Protein AF-A0A0K6FYC7-F1 (afdb_monomer_lite)

Organism: NCBI:txid456999

pLDDT: mean 80.01, std 14.64, range [44.16, 96.0]

Foldseek 3Di:
DPDDDPQKAADPCFVPPDDDDDDQKGWIKGFFDPDDVAQGAIWIKMKGFFDDDPNDRDFPEEAEAADDPVFDPVVCVVVVVVVSVVCVVVVGRYIYMYTGFGLSDPSDDDPPPSPPCDPVNRVRVVVPD

InterPro domains:
  IPR019363 Lipid droplet-associated hydrolase [PF10230] (61-127)
  IPR019363 Lipid droplet-associated hydrolase [PTHR13390] (52-127)

Radius of gyration: 15.23 Å; chains: 1; bounding box: 40×36×41 Å

Secondary structure (DSSP, 8-state):
-PPPPTT-EE-TTTTSS--SS----EEEEEEE-SSTTS--EEEEEEEEPPPPBTTB---SEEEEE---TT--STTTHHHHHHHHHHHHHTT--EEEEEE--TTT-TTS--SS-TT---HHHHHHHHH--

Sequence (129 aa):
MLSLPPFLQPHPYGDTRQTQDVKTHCPVTFSHNSEPGSVAGITDAEWWPPLPQNGSATPDALLLFIPGNPGLVEFYTEFLEHLHHTFNKAGTRLAILVRGHIGHAPSLSTGNSSWTVGLDSQVTSVIEL

Structure (mmCIF, N/CA/C/O backbone):
data_AF-A0A0K6FYC7-F1
#
_entry.id   AF-A0A0K6FYC7-F1
#
loop_
_atom_site.group_PDB
_atom_site.id
_atom_site.type_symbol
_atom_site.label_atom_id
_atom_site.label_alt_id
_atom_site.label_comp_id
_atom_site.label_asym_id
_atom_site.label_entity_id
_atom_site.label_seq_id
_atom_site.pdbx_PDB_ins_code
_atom_site.Cartn_x
_atom_site.Cartn_y
_atom_site.Cartn_z
_atom_site.occupancy
_atom_site.B_iso_or_equiv
_atom_site.auth_seq_id
_atom_site.auth_comp_id
_atom_site.auth_asym_id
_atom_site.auth_atom_id
_atom_site.pdbx_PDB_model_num
ATOM 1 N N . MET A 1 1 ? 5.043 6.769 18.934 1.00 45.41 1 MET A N 1
ATOM 2 C CA . MET A 1 1 ? 5.626 6.529 17.596 1.00 45.41 1 MET A CA 1
ATOM 3 C C . MET A 1 1 ? 4.825 5.420 16.944 1.00 45.41 1 MET A C 1
ATOM 5 O O . MET A 1 1 ? 4.563 4.432 17.617 1.00 45.41 1 MET A O 1
ATOM 9 N N . LEU A 1 2 ? 4.384 5.603 15.700 1.00 62.78 2 LEU A N 1
ATOM 10 C CA . LEU A 1 2 ? 3.713 4.551 14.934 1.00 62.78 2 LEU A CA 1
ATOM 11 C C . LEU A 1 2 ? 4.752 3.456 14.647 1.00 62.78 2 LEU A C 1
ATOM 13 O O . LEU A 1 2 ? 5.811 3.760 14.102 1.00 62.78 2 LEU A O 1
ATOM 17 N N . SER A 1 3 ? 4.511 2.218 15.084 1.00 74.31 3 SER A N 1
ATOM 18 C CA . SER A 1 3 ? 5.430 1.107 14.817 1.00 74.31 3 SER A CA 1
ATOM 19 C C . SER A 1 3 ? 5.364 0.752 13.335 1.00 74.31 3 SER A C 1
ATOM 21 O O . SER A 1 3 ? 4.308 0.347 12.845 1.00 74.31 3 SER A O 1
ATOM 23 N N . LEU A 1 4 ? 6.477 0.921 12.629 1.00 86.44 4 LEU A N 1
ATOM 24 C CA . LEU A 1 4 ? 6.579 0.567 11.222 1.00 86.44 4 LEU A CA 1
ATOM 25 C C . LEU A 1 4 ? 6.736 -0.961 11.075 1.00 86.44 4 LEU A C 1
ATOM 27 O O . LEU A 1 4 ? 7.501 -1.554 11.842 1.00 86.44 4 LEU A O 1
ATOM 31 N N . PRO A 1 5 ? 6.044 -1.609 10.120 1.00 87.94 5 PRO A N 1
ATOM 32 C CA . PRO A 1 5 ? 6.328 -2.992 9.753 1.00 87.94 5 PRO A CA 1
ATOM 33 C C . PRO A 1 5 ? 7.824 -3.213 9.447 1.00 87.94 5 PRO A C 1
ATOM 35 O O . PRO A 1 5 ? 8.439 -2.366 8.804 1.00 87.94 5 PRO A O 1
ATOM 38 N N . PRO A 1 6 ? 8.426 -4.343 9.866 1.00 89.56 6 PRO A N 1
ATOM 39 C CA . PRO A 1 6 ? 9.882 -4.538 9.827 1.00 89.56 6 PRO A CA 1
ATOM 40 C C . PRO A 1 6 ? 10.475 -4.629 8.414 1.00 89.56 6 PRO A C 1
ATOM 42 O 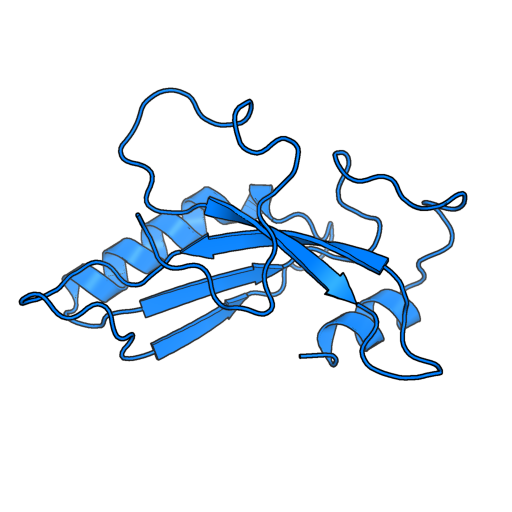O . PRO A 1 6 ? 11.680 -4.466 8.249 1.00 89.56 6 PRO A O 1
ATOM 45 N N . PHE A 1 7 ? 9.645 -4.901 7.406 1.00 88.00 7 PHE A N 1
ATOM 46 C CA . PHE A 1 7 ? 10.043 -4.960 5.998 1.00 88.00 7 PHE A CA 1
ATOM 47 C C . PHE A 1 7 ? 10.012 -3.587 5.302 1.00 88.00 7 PHE A C 1
ATOM 49 O O . PHE A 1 7 ? 10.437 -3.473 4.156 1.00 88.00 7 PHE A O 1
ATOM 56 N N . LEU A 1 8 ? 9.513 -2.546 5.976 1.00 90.25 8 LEU A N 1
ATOM 57 C CA . LEU A 1 8 ? 9.482 -1.181 5.458 1.00 90.25 8 LEU A CA 1
ATOM 58 C C . LEU A 1 8 ? 10.628 -0.362 6.043 1.00 90.25 8 LEU A C 1
ATOM 60 O O . LEU A 1 8 ? 11.027 -0.537 7.196 1.00 90.25 8 LEU A O 1
ATOM 64 N N . GLN A 1 9 ? 11.123 0.580 5.249 1.00 90.44 9 GLN A N 1
ATOM 65 C CA . GLN A 1 9 ? 12.144 1.532 5.668 1.00 90.44 9 GLN A CA 1
ATOM 66 C C . GLN A 1 9 ? 11.572 2.955 5.640 1.00 90.44 9 GLN A C 1
ATOM 68 O O . GLN A 1 9 ? 10.747 3.261 4.782 1.00 90.44 9 GLN A O 1
ATOM 73 N N . PRO A 1 10 ? 11.957 3.849 6.565 1.00 89.25 10 PRO A N 1
ATOM 74 C CA . PRO A 1 10 ? 11.564 5.253 6.484 1.00 89.25 10 PRO A CA 1
ATOM 75 C C . PRO A 1 10 ? 12.073 5.899 5.191 1.00 89.25 10 PRO A C 1
ATOM 77 O O . PRO A 1 10 ? 13.205 5.647 4.777 1.00 89.25 10 PRO A O 1
ATOM 80 N N . HIS A 1 11 ? 11.264 6.763 4.576 1.00 85.69 11 HIS A N 1
ATOM 81 C CA . HIS A 1 11 ? 11.683 7.465 3.362 1.00 85.69 11 HIS A CA 1
ATOM 82 C C . HIS A 1 11 ? 12.796 8.483 3.668 1.00 85.69 11 HIS A C 1
ATOM 84 O O . HIS A 1 11 ? 12.588 9.335 4.538 1.00 85.69 11 HIS A O 1
ATOM 90 N N . PRO A 1 12 ? 13.950 8.460 2.966 1.00 77.94 12 PRO A N 1
ATOM 91 C CA . PRO A 1 12 ? 15.065 9.386 3.203 1.00 77.94 12 PRO A CA 1
ATOM 92 C C . PRO A 1 12 ? 14.711 10.879 3.102 1.00 77.94 12 PRO A C 1
ATOM 94 O O . PRO A 1 12 ? 15.396 11.698 3.709 1.00 77.94 12 PRO A O 1
ATOM 97 N N . TYR A 1 13 ? 13.649 11.243 2.372 1.00 71.19 13 TYR A N 1
ATOM 98 C CA . TYR A 1 13 ? 13.195 12.634 2.203 1.00 71.19 13 TYR A CA 1
ATOM 99 C C . TYR A 1 13 ? 11.822 12.909 2.842 1.00 71.19 13 TYR A C 1
ATOM 101 O O . TYR A 1 13 ? 11.145 13.880 2.501 1.00 71.19 13 TYR A O 1
ATOM 109 N N . GLY A 1 14 ? 11.386 12.054 3.773 1.00 61.72 14 GLY A N 1
ATOM 110 C CA . GLY A 1 14 ? 10.030 12.076 4.333 1.00 61.72 14 GLY A CA 1
ATOM 111 C C . GLY A 1 14 ? 9.625 13.357 5.077 1.00 61.72 14 GLY A C 1
ATOM 112 O O . GLY A 1 14 ? 8.428 13.593 5.249 1.00 61.72 14 GLY A O 1
ATOM 113 N N . ASP A 1 15 ? 10.587 14.193 5.478 1.00 56.66 15 ASP A N 1
ATOM 114 C CA . ASP A 1 15 ? 10.344 15.415 6.260 1.00 56.66 15 ASP A CA 1
ATOM 115 C C . ASP A 1 15 ? 9.975 16.639 5.404 1.00 56.66 15 ASP A C 1
ATOM 117 O O . ASP A 1 15 ? 9.430 17.609 5.923 1.00 56.66 15 ASP A O 1
ATOM 121 N N . THR A 1 16 ? 10.230 16.618 4.089 1.00 53.59 16 THR A N 1
ATOM 122 C CA . THR A 1 16 ? 10.009 17.785 3.206 1.00 53.59 16 THR A CA 1
ATOM 123 C C . THR A 1 16 ? 8.650 17.788 2.499 1.00 53.59 16 THR A C 1
ATOM 125 O O . THR A 1 16 ? 8.291 18.787 1.881 1.00 53.59 16 THR A O 1
ATOM 128 N N . ARG A 1 17 ? 7.884 16.690 2.571 1.00 53.81 17 ARG A N 1
ATOM 129 C CA . ARG A 1 17 ? 6.648 16.493 1.789 1.00 53.81 17 ARG A CA 1
ATOM 130 C C . ARG A 1 17 ? 5.348 16.929 2.480 1.00 53.81 17 ARG A C 1
ATOM 132 O O . ARG A 1 17 ? 4.297 16.784 1.869 1.00 53.81 17 ARG A O 1
ATOM 139 N N . GLN A 1 18 ? 5.361 17.423 3.723 1.00 52.06 18 GLN A N 1
ATOM 140 C CA . GLN A 1 18 ? 4.105 17.610 4.470 1.00 52.06 18 GLN A CA 1
ATOM 141 C C . GLN A 1 18 ? 4.042 18.920 5.269 1.00 52.06 18 GLN A C 1
ATOM 143 O O . GLN A 1 18 ? 4.756 19.119 6.250 1.00 52.06 18 GLN A O 1
ATOM 148 N N . THR A 1 19 ? 3.128 19.803 4.863 1.00 44.16 19 THR A N 1
ATOM 149 C CA . THR A 1 19 ? 2.701 21.001 5.597 1.00 44.16 19 THR A CA 1
ATOM 150 C C . THR A 1 19 ? 1.477 20.687 6.463 1.00 44.16 19 THR A C 1
ATOM 152 O O . THR A 1 19 ? 0.419 20.389 5.927 1.00 44.16 19 THR A O 1
ATOM 155 N N . GLN A 1 20 ? 1.640 20.778 7.789 1.00 44.66 20 GLN A N 1
ATOM 156 C CA . GLN A 1 20 ? 0.603 21.037 8.807 1.00 44.66 20 GLN A CA 1
ATOM 157 C C . GLN A 1 20 ? -0.769 20.344 8.639 1.00 44.66 20 GLN A C 1
ATOM 159 O O . GLN A 1 20 ? -1.762 21.011 8.386 1.00 44.66 20 GLN A O 1
ATOM 164 N N . ASP A 1 21 ? -0.850 19.039 8.910 1.00 49.16 21 ASP A N 1
ATOM 165 C CA . ASP A 1 21 ? -2.052 18.440 9.512 1.00 49.16 21 ASP A CA 1
ATOM 166 C C . ASP A 1 21 ? -1.699 17.112 10.209 1.00 49.16 21 ASP A C 1
ATOM 168 O O . ASP A 1 21 ? -0.577 16.614 10.069 1.00 49.16 21 ASP A O 1
ATOM 172 N N . VAL A 1 22 ? -2.605 16.562 11.024 1.00 57.94 22 VAL A N 1
ATOM 173 C CA . VAL A 1 22 ? -2.384 15.305 11.769 1.00 57.94 22 VAL A CA 1
ATOM 174 C C . VAL A 1 22 ? -1.957 14.187 10.808 1.00 57.94 22 VAL A C 1
ATOM 176 O O . VAL A 1 22 ? -2.751 13.701 10.012 1.00 57.94 22 VAL A O 1
ATOM 179 N N . LYS A 1 23 ? -0.688 13.768 10.890 1.00 67.31 23 LYS A N 1
ATOM 180 C CA . LYS A 1 23 ? -0.080 12.773 9.997 1.00 67.31 23 LYS A CA 1
ATOM 181 C C . LYS A 1 23 ? -0.685 11.384 10.228 1.00 67.31 23 LYS A C 1
ATOM 183 O O . LYS A 1 23 ? -0.318 10.688 11.174 1.00 67.31 23 LYS A O 1
ATOM 188 N N . THR A 1 24 ? -1.612 10.990 9.365 1.00 81.19 24 THR A N 1
ATOM 189 C CA . THR A 1 24 ? -2.288 9.680 9.363 1.00 81.19 24 THR A CA 1
ATOM 190 C C . THR A 1 24 ? -1.519 8.606 8.597 1.00 81.19 24 THR A C 1
ATOM 192 O O . THR A 1 24 ? -1.810 7.425 8.766 1.00 81.19 24 THR A O 1
ATOM 195 N N . HIS A 1 25 ? -0.511 8.996 7.812 1.00 89.69 25 HIS A N 1
ATOM 196 C CA . HIS A 1 25 ? 0.346 8.100 7.038 1.00 89.69 25 HIS A CA 1
ATOM 197 C C . HIS A 1 25 ? 1.802 8.541 7.033 1.00 89.69 25 HIS A C 1
ATOM 199 O O . HIS A 1 25 ? 2.117 9.724 7.182 1.00 89.69 25 HIS A O 1
ATOM 205 N N . CYS A 1 26 ? 2.714 7.590 6.849 1.00 90.00 26 CYS A N 1
ATOM 206 C CA . CYS A 1 26 ? 4.133 7.873 6.713 1.00 90.00 26 CYS A CA 1
ATOM 207 C C . CYS A 1 26 ? 4.677 7.462 5.339 1.00 90.00 26 CYS A C 1
ATOM 209 O O . CYS A 1 26 ? 4.396 6.356 4.875 1.00 90.00 26 CYS A O 1
ATOM 211 N N . PRO A 1 27 ? 5.496 8.329 4.712 1.00 90.94 27 PRO A N 1
ATOM 212 C CA . PRO A 1 27 ? 6.258 7.951 3.537 1.00 90.94 27 PRO A CA 1
ATOM 213 C C . PRO A 1 27 ? 7.336 6.948 3.943 1.00 90.94 27 PRO A C 1
ATOM 215 O O . PRO A 1 27 ? 8.056 7.134 4.932 1.00 90.94 27 PRO A O 1
ATOM 218 N N . VAL A 1 28 ? 7.437 5.881 3.168 1.00 91.88 28 VAL A N 1
ATOM 219 C CA . VAL A 1 28 ? 8.328 4.748 3.391 1.00 91.88 28 VAL A CA 1
ATOM 220 C C . VAL A 1 28 ? 8.923 4.298 2.063 1.00 91.88 28 VAL A C 1
ATOM 222 O O . VAL A 1 28 ? 8.485 4.700 0.991 1.00 91.88 28 VAL A O 1
ATOM 225 N N . THR A 1 29 ? 9.937 3.454 2.123 1.00 91.12 29 THR A N 1
ATOM 226 C CA . THR A 1 29 ? 10.474 2.762 0.959 1.00 91.12 29 THR A CA 1
ATOM 227 C C . THR A 1 29 ? 10.323 1.262 1.135 1.00 91.12 29 THR A C 1
ATOM 229 O O . THR A 1 29 ? 10.335 0.732 2.253 1.00 91.12 29 THR A O 1
ATOM 232 N N . PHE A 1 30 ? 10.180 0.574 0.006 1.00 88.94 30 PHE A N 1
ATOM 233 C CA . PHE A 1 30 ? 10.156 -0.880 -0.061 1.00 88.94 30 PHE A CA 1
ATOM 234 C C . PHE A 1 30 ? 11.300 -1.356 -0.959 1.00 88.94 30 PHE A C 1
ATOM 236 O O . PHE A 1 30 ? 11.472 -0.868 -2.078 1.00 88.94 30 PHE A O 1
ATOM 243 N N . SER A 1 31 ? 12.113 -2.278 -0.443 1.00 86.75 31 SER A N 1
ATOM 244 C CA . SER A 1 31 ? 13.247 -2.849 -1.173 1.00 86.75 31 SER A CA 1
ATOM 245 C C . SER A 1 31 ? 12.840 -4.169 -1.816 1.00 86.75 31 SER A C 1
ATOM 247 O O . SER A 1 31 ? 12.379 -5.073 -1.129 1.00 86.75 31 SER A O 1
ATOM 249 N N . HIS A 1 32 ? 13.046 -4.279 -3.124 1.00 80.69 32 HIS A N 1
ATOM 250 C CA . HIS A 1 32 ? 12.944 -5.522 -3.874 1.00 80.69 32 HIS A CA 1
ATOM 251 C C . HIS A 1 32 ? 14.331 -6.158 -3.957 1.00 80.69 32 HIS A C 1
ATOM 253 O O . HIS A 1 32 ? 15.241 -5.613 -4.589 1.00 80.69 32 HIS A O 1
ATOM 259 N N . ASN A 1 33 ? 14.516 -7.271 -3.253 1.00 73.81 33 ASN A N 1
ATOM 260 C CA . ASN A 1 33 ? 15.763 -8.041 -3.218 1.00 73.81 33 ASN A CA 1
ATOM 261 C C . ASN A 1 33 ? 15.544 -9.479 -2.712 1.00 73.81 33 ASN A C 1
ATOM 263 O O . ASN A 1 33 ? 16.464 -10.082 -2.159 1.00 73.81 33 ASN A O 1
ATOM 267 N N . SER A 1 34 ? 14.325 -10.001 -2.862 1.00 64.38 34 SER A N 1
ATOM 268 C CA . SER A 1 34 ? 13.861 -11.186 -2.138 1.00 64.38 34 SER A CA 1
ATOM 269 C C . SER A 1 34 ? 14.579 -12.469 -2.561 1.00 64.38 34 SER A C 1
ATOM 271 O O . SER A 1 34 ? 14.903 -13.279 -1.695 1.00 64.38 34 SER A O 1
ATOM 273 N N . GLU A 1 35 ? 14.894 -12.644 -3.852 1.00 66.00 35 GLU A N 1
ATOM 274 C CA . GLU A 1 35 ? 15.569 -13.849 -4.351 1.00 66.00 35 GLU A CA 1
ATOM 275 C C . GLU A 1 35 ? 16.602 -13.582 -5.470 1.00 66.00 35 GLU A C 1
ATOM 277 O O . GLU A 1 35 ? 16.516 -12.593 -6.205 1.00 66.00 35 GLU A O 1
ATOM 282 N N . PRO A 1 36 ? 17.605 -14.463 -5.652 1.00 58.19 36 PRO A N 1
ATOM 283 C CA . PRO A 1 36 ? 18.494 -14.419 -6.811 1.00 58.19 36 PRO A CA 1
ATOM 284 C C . PRO A 1 36 ? 17.702 -14.597 -8.119 1.00 58.19 36 PRO A C 1
ATOM 286 O O . PRO A 1 36 ? 17.195 -15.679 -8.398 1.00 58.19 36 PRO A O 1
ATOM 289 N N . GLY A 1 37 ? 17.616 -13.540 -8.932 1.00 59.66 37 GLY A N 1
ATOM 290 C CA . GLY A 1 37 ? 16.818 -13.509 -10.170 1.00 59.66 37 GLY A CA 1
ATOM 291 C C . GLY A 1 37 ? 15.566 -12.627 -10.091 1.00 59.66 37 GLY A C 1
ATOM 292 O O . GLY A 1 37 ? 14.977 -12.338 -11.131 1.00 59.66 37 GLY A O 1
ATOM 293 N N . SER A 1 38 ? 15.212 -12.153 -8.893 1.00 64.06 38 SER A 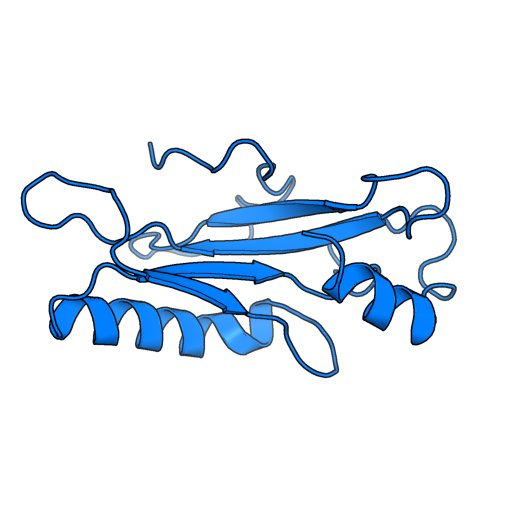N 1
ATOM 294 C CA . SER A 1 38 ? 14.197 -11.120 -8.672 1.00 64.06 38 SER A CA 1
ATOM 295 C C . SER A 1 38 ? 14.618 -9.758 -9.210 1.00 64.06 38 SER A C 1
ATOM 297 O O . SER A 1 38 ? 15.805 -9.460 -9.391 1.00 64.06 38 SER A O 1
ATOM 299 N N . VAL A 1 39 ? 13.628 -8.895 -9.432 1.00 71.19 39 VAL A N 1
ATOM 300 C CA . VAL A 1 39 ? 13.876 -7.515 -9.850 1.00 71.19 39 VAL A CA 1
ATOM 301 C C . VAL A 1 39 ? 14.477 -6.755 -8.673 1.00 71.19 39 VAL A C 1
ATOM 303 O O . VAL A 1 39 ? 13.802 -6.505 -7.685 1.00 71.19 39 VAL A O 1
ATOM 306 N N . ALA A 1 40 ? 15.744 -6.360 -8.769 1.00 76.44 40 ALA A N 1
ATOM 307 C CA . ALA A 1 40 ? 16.369 -5.544 -7.736 1.00 76.44 40 ALA A CA 1
ATOM 308 C C . ALA A 1 40 ? 15.958 -4.072 -7.886 1.00 76.44 40 ALA A C 1
ATOM 310 O O . ALA A 1 40 ? 16.098 -3.487 -8.963 1.00 76.44 40 ALA A O 1
ATOM 311 N N . GLY A 1 41 ? 15.488 -3.445 -6.809 1.00 79.50 41 GLY A N 1
ATOM 312 C CA . GLY A 1 41 ? 15.113 -2.033 -6.848 1.00 79.50 41 GLY A CA 1
ATOM 313 C C . GLY A 1 41 ? 14.523 -1.514 -5.547 1.00 79.50 41 GLY A C 1
ATOM 314 O O . GLY A 1 41 ? 14.236 -2.274 -4.630 1.00 79.50 41 GLY A O 1
ATOM 315 N N . ILE A 1 42 ? 14.331 -0.200 -5.470 1.00 84.25 42 ILE A N 1
ATOM 316 C CA . ILE A 1 42 ? 13.644 0.454 -4.353 1.00 84.25 42 ILE A CA 1
ATOM 317 C C . ILE A 1 42 ? 12.432 1.186 -4.925 1.00 84.25 42 ILE A C 1
ATOM 319 O O . ILE A 1 42 ? 12.534 1.849 -5.961 1.00 84.25 42 ILE A O 1
ATOM 323 N N . THR A 1 43 ? 11.290 1.051 -4.263 1.00 87.94 43 THR A N 1
ATOM 324 C CA . THR A 1 43 ? 10.049 1.753 -4.600 1.00 87.94 43 THR A CA 1
ATOM 325 C C . THR A 1 43 ? 9.681 2.763 -3.528 1.00 87.94 43 THR A C 1
ATOM 327 O O . THR A 1 43 ? 9.972 2.573 -2.345 1.00 87.94 43 THR A O 1
ATOM 330 N N . ASP A 1 44 ? 9.039 3.846 -3.966 1.00 90.62 44 ASP A N 1
ATOM 331 C CA . ASP A 1 44 ? 8.350 4.769 -3.066 1.00 90.62 44 ASP A CA 1
ATOM 332 C C . ASP A 1 44 ? 7.056 4.109 -2.596 1.00 90.62 44 ASP A C 1
ATOM 334 O O . ASP A 1 44 ? 6.393 3.396 -3.358 1.00 90.62 44 ASP A O 1
ATOM 338 N N . ALA A 1 45 ? 6.719 4.313 -1.335 1.00 92.38 45 ALA A N 1
ATOM 339 C CA . ALA A 1 45 ? 5.585 3.684 -0.693 1.00 92.38 45 ALA A CA 1
ATOM 340 C C . ALA A 1 45 ? 5.041 4.589 0.415 1.00 92.38 45 ALA A C 1
ATOM 342 O O . ALA A 1 45 ? 5.728 5.460 0.948 1.00 92.38 45 ALA A O 1
ATOM 343 N N . GLU A 1 46 ? 3.788 4.372 0.789 1.00 93.69 46 GLU A N 1
ATOM 344 C CA . GLU A 1 46 ? 3.180 5.041 1.935 1.00 93.69 46 GLU A CA 1
ATOM 345 C C . GLU A 1 46 ? 2.461 4.018 2.812 1.00 93.69 46 GLU A C 1
ATOM 347 O O . GLU A 1 46 ? 1.878 3.037 2.337 1.00 93.69 46 GLU A O 1
ATOM 352 N N . TRP A 1 47 ? 2.545 4.240 4.120 1.00 94.06 47 TRP A N 1
ATOM 353 C CA . TRP A 1 47 ? 1.969 3.374 5.135 1.00 94.06 47 TRP A CA 1
ATOM 354 C C . TRP A 1 47 ? 0.961 4.145 5.985 1.00 94.06 47 TRP A C 1
ATOM 356 O O . TRP A 1 47 ? 1.337 5.067 6.712 1.00 94.06 47 TRP A O 1
ATOM 366 N N . TRP 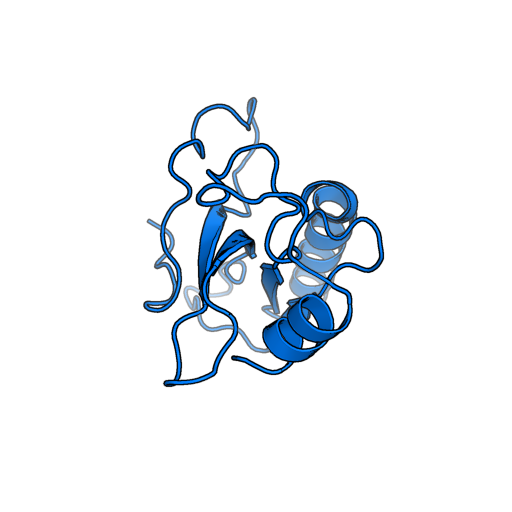A 1 48 ? -0.303 3.725 5.935 1.00 94.25 48 TRP A N 1
ATOM 367 C CA . TRP A 1 48 ? -1.348 4.112 6.880 1.00 94.25 48 TRP A CA 1
ATOM 368 C C . TRP A 1 48 ? -1.480 3.010 7.933 1.00 94.25 48 TRP A C 1
ATOM 370 O O . TRP A 1 48 ? -2.028 1.939 7.641 1.00 94.25 48 TRP A O 1
ATOM 380 N N . PRO A 1 49 ? -0.993 3.229 9.162 1.00 93.19 49 PRO A N 1
ATOM 381 C CA . PRO A 1 49 ? -1.306 2.339 10.266 1.00 93.19 49 PRO A CA 1
ATOM 382 C C . PRO A 1 49 ? -2.791 2.450 10.627 1.00 93.19 49 PRO A C 1
ATOM 384 O O . PRO A 1 49 ? -3.375 3.523 10.474 1.00 93.19 49 PRO A O 1
ATOM 387 N N . PRO A 1 50 ? -3.389 1.385 11.186 1.00 92.31 50 PRO A N 1
ATOM 388 C CA . PRO A 1 50 ? -4.784 1.429 11.592 1.00 92.31 50 PRO A CA 1
ATOM 389 C C . PRO A 1 50 ? -4.992 2.508 12.656 1.00 92.31 50 PRO A C 1
ATOM 391 O O . PRO A 1 50 ? -4.209 2.626 13.607 1.00 92.31 50 PRO A O 1
ATOM 394 N N . LEU A 1 51 ? -6.070 3.281 12.521 1.00 89.75 51 LEU A N 1
ATOM 395 C CA . LEU A 1 51 ? -6.427 4.273 13.531 1.00 89.75 51 LEU A CA 1
ATOM 396 C C . LEU A 1 51 ? -6.741 3.579 14.871 1.00 89.75 51 LEU A C 1
ATOM 398 O O . LEU A 1 51 ? -7.442 2.562 14.890 1.00 89.75 51 LEU A O 1
ATOM 402 N N . PRO A 1 52 ? -6.235 4.097 16.008 1.00 82.81 52 PRO A N 1
ATOM 403 C CA . PRO A 1 52 ? -6.451 3.464 17.301 1.00 82.81 52 PRO A CA 1
ATOM 404 C C . PRO A 1 52 ? -7.935 3.449 17.670 1.00 82.81 52 PRO A C 1
ATOM 406 O O . PRO A 1 52 ? -8.573 4.497 17.767 1.00 82.81 52 PRO A O 1
ATOM 409 N N . GLN A 1 53 ? -8.455 2.264 17.981 1.00 78.19 53 GLN A N 1
ATOM 410 C CA . GLN A 1 53 ? -9.781 2.093 18.564 1.00 78.19 53 GLN A CA 1
ATOM 411 C C . GLN A 1 53 ? -9.634 1.272 19.846 1.00 78.19 53 GLN A C 1
ATOM 413 O O . GLN A 1 53 ? -9.013 0.208 19.848 1.00 78.19 53 GLN A O 1
ATOM 418 N N . ASN A 1 54 ? -10.160 1.787 20.960 1.00 78.56 54 ASN A N 1
ATOM 419 C CA . ASN A 1 54 ? -10.113 1.132 22.276 1.00 78.56 54 ASN A CA 1
ATOM 420 C C . ASN A 1 54 ? -8.695 0.720 22.739 1.00 78.56 54 ASN A C 1
ATOM 422 O O . ASN A 1 54 ? -8.527 -0.288 23.419 1.00 78.56 54 ASN A O 1
ATOM 426 N N . GLY A 1 55 ? -7.662 1.479 22.354 1.00 77.19 55 GLY A N 1
ATOM 427 C CA . GLY A 1 55 ? -6.270 1.223 22.748 1.00 77.19 55 GLY A CA 1
ATOM 428 C C . GLY A 1 55 ? -5.568 0.082 21.998 1.00 77.19 55 GLY A C 1
ATOM 429 O O . GLY A 1 55 ? -4.409 -0.200 22.292 1.00 77.19 55 GLY A O 1
ATOM 430 N N . SER A 1 56 ? -6.222 -0.556 21.021 1.00 76.88 56 SER A N 1
ATOM 431 C CA . SER A 1 56 ? -5.614 -1.587 20.173 1.00 76.88 56 SER A CA 1
ATOM 432 C C . SER A 1 56 ? -5.241 -1.017 18.800 1.00 76.88 56 SER A C 1
ATOM 434 O O . SER A 1 56 ? -6.077 -0.420 18.122 1.00 76.88 56 SER A O 1
ATOM 436 N N . ALA A 1 57 ? -3.990 -1.237 18.387 1.00 79.25 57 ALA A N 1
ATOM 437 C CA . ALA A 1 57 ? -3.431 -0.808 17.099 1.00 79.25 57 ALA A CA 1
ATOM 438 C C . ALA A 1 57 ? -3.294 -1.964 16.088 1.00 79.25 57 ALA A C 1
ATOM 440 O O . ALA A 1 57 ? -2.547 -1.872 15.118 1.00 79.25 57 ALA A O 1
ATOM 441 N N . THR A 1 58 ? -3.966 -3.088 16.334 1.00 88.44 58 THR A N 1
ATOM 442 C CA . THR A 1 58 ? -3.964 -4.232 15.416 1.00 88.44 58 THR A CA 1
ATOM 443 C C . THR A 1 58 ? -5.007 -3.995 14.323 1.00 88.44 58 THR A C 1
ATOM 445 O O . THR A 1 58 ? -6.140 -3.671 14.667 1.00 88.44 58 THR A O 1
ATOM 448 N N . PRO A 1 59 ? -4.674 -4.130 13.032 1.00 91.94 59 PRO A N 1
ATOM 449 C CA . PRO A 1 59 ? -5.662 -3.966 11.973 1.00 91.94 59 PRO A CA 1
ATOM 450 C C . PRO A 1 59 ? -6.630 -5.155 11.917 1.00 91.94 59 PRO A C 1
ATOM 452 O O . PRO A 1 59 ? -6.231 -6.295 12.142 1.00 91.94 59 PRO A O 1
ATOM 455 N N . ASP A 1 60 ? -7.888 -4.884 11.570 1.00 94.44 60 ASP A N 1
ATOM 456 C CA . ASP A 1 60 ? -8.890 -5.903 11.223 1.00 94.44 60 ASP A CA 1
ATOM 457 C C . ASP A 1 60 ? -8.751 -6.331 9.752 1.00 94.44 60 ASP A C 1
ATOM 459 O O . ASP A 1 60 ? -9.102 -7.450 9.382 1.00 94.44 60 ASP A O 1
ATOM 463 N N . ALA A 1 61 ? -8.225 -5.433 8.912 1.00 94.50 61 ALA A N 1
ATOM 464 C CA . ALA A 1 61 ? -7.984 -5.656 7.494 1.00 94.50 61 ALA A CA 1
ATOM 465 C C . ALA A 1 61 ? -6.707 -4.940 7.030 1.00 94.50 61 ALA A C 1
ATOM 467 O O . ALA A 1 61 ? -6.364 -3.867 7.530 1.00 94.50 61 ALA A O 1
ATOM 468 N N . LEU A 1 62 ? -6.036 -5.524 6.036 1.00 94.75 62 LEU A N 1
ATOM 469 C CA . LEU A 1 62 ? -4.885 -4.937 5.353 1.00 94.75 62 LEU A CA 1
ATOM 470 C C . LEU A 1 62 ? -5.234 -4.724 3.878 1.00 94.75 62 LEU A C 1
ATOM 472 O O . LEU A 1 62 ? -5.636 -5.666 3.196 1.00 94.75 62 LEU A O 1
ATOM 476 N N . LEU A 1 63 ? -5.046 -3.503 3.386 1.00 95.88 63 LEU A N 1
ATOM 477 C CA . LEU A 1 63 ? -5.111 -3.181 1.966 1.00 95.88 63 LEU A CA 1
ATOM 478 C C . LEU A 1 63 ? -3.695 -2.988 1.426 1.00 95.88 63 LEU A C 1
ATOM 480 O O . LEU A 1 63 ? -3.003 -2.053 1.821 1.00 95.88 63 LEU A O 1
ATOM 484 N N . LEU A 1 64 ? -3.297 -3.845 0.489 1.00 94.19 64 LEU A N 1
ATOM 485 C CA . LEU A 1 64 ? -2.160 -3.589 -0.387 1.00 94.19 64 LEU A CA 1
ATOM 486 C C . LEU A 1 64 ? -2.671 -2.910 -1.659 1.00 94.19 64 LEU A C 1
ATOM 488 O O . LEU A 1 64 ? -3.371 -3.533 -2.458 1.00 94.19 64 LEU A O 1
ATOM 492 N N . PHE A 1 65 ? -2.338 -1.636 -1.840 1.00 94.56 65 PHE A N 1
ATOM 493 C CA . PHE A 1 65 ? -2.708 -0.867 -3.020 1.00 94.56 65 PHE A CA 1
ATOM 494 C C . PHE A 1 65 ? -1.531 -0.786 -3.993 1.00 94.56 65 PHE A C 1
ATOM 496 O O . PHE A 1 65 ? -0.449 -0.310 -3.649 1.00 94.56 65 PHE A O 1
ATOM 503 N N . ILE A 1 66 ? -1.757 -1.231 -5.227 1.00 91.12 66 ILE A N 1
ATOM 504 C CA . ILE A 1 66 ? -0.782 -1.162 -6.315 1.00 91.12 66 ILE A CA 1
ATOM 505 C C . ILE A 1 66 ? -1.319 -0.170 -7.357 1.00 91.12 66 ILE A C 1
ATOM 507 O O . ILE A 1 66 ? -2.318 -0.473 -8.015 1.00 91.12 66 ILE A O 1
ATOM 511 N N . PRO A 1 67 ? -0.703 1.016 -7.502 1.00 90.69 67 PRO A N 1
ATOM 512 C CA . PRO A 1 67 ? -1.079 2.007 -8.500 1.00 90.69 67 PRO A CA 1
ATOM 513 C C . PRO A 1 67 ? -1.081 1.444 -9.926 1.00 90.69 67 PRO A C 1
ATOM 515 O O . PRO A 1 67 ? -0.221 0.642 -10.297 1.00 90.69 67 PRO A O 1
ATOM 518 N N . GLY A 1 68 ? -2.012 1.922 -10.754 1.00 85.19 68 GLY A N 1
ATOM 519 C CA . GLY A 1 68 ? -1.916 1.777 -12.210 1.00 85.19 68 GLY A CA 1
ATOM 520 C C . GLY A 1 68 ? -0.892 2.756 -12.798 1.00 85.19 68 GLY A C 1
ATOM 521 O O . GLY A 1 68 ? -0.285 3.527 -12.062 1.00 85.19 68 GLY A O 1
ATOM 522 N N . ASN A 1 69 ? -0.713 2.769 -14.122 1.00 81.50 69 ASN A N 1
ATOM 523 C CA . ASN A 1 69 ? 0.124 3.758 -14.828 1.00 81.50 69 ASN A CA 1
ATOM 524 C C . ASN A 1 69 ? -0.327 5.198 -14.472 1.00 81.50 69 ASN A C 1
ATOM 526 O O . ASN A 1 69 ? -1.522 5.471 -14.623 1.00 81.50 69 ASN A O 1
ATOM 530 N N . PRO A 1 70 ? 0.555 6.112 -14.002 1.00 84.00 70 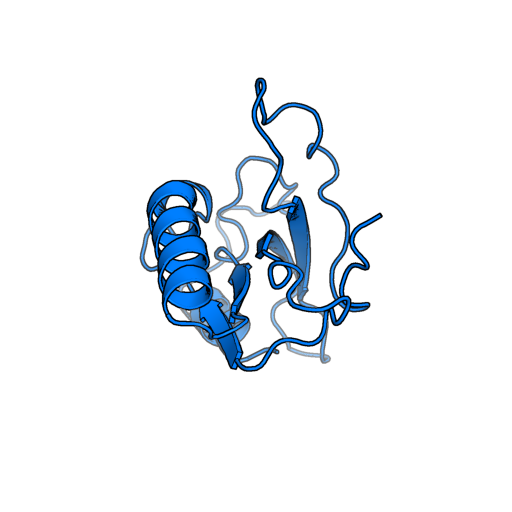PRO A N 1
ATOM 531 C CA . PRO A 1 70 ? 2.031 6.116 -14.059 1.00 84.00 70 PRO A CA 1
ATOM 532 C C . PRO A 1 70 ? 2.773 5.560 -12.840 1.00 84.00 70 PRO A C 1
ATOM 534 O O . PRO A 1 70 ? 3.948 5.832 -12.658 1.00 84.00 70 PRO A O 1
ATOM 537 N N . GLY A 1 71 ? 2.120 4.784 -11.986 1.00 85.69 71 GLY A N 1
ATOM 538 C CA . GLY A 1 71 ? 2.798 4.006 -10.956 1.00 85.69 71 GLY A CA 1
ATOM 539 C C . GLY A 1 71 ? 3.271 4.804 -9.741 1.00 85.69 71 GLY A C 1
ATOM 540 O O . GLY A 1 71 ? 4.070 4.289 -8.959 1.00 85.69 71 GLY A O 1
ATOM 541 N N . LEU A 1 72 ? 2.793 6.041 -9.577 1.00 88.12 72 LEU A N 1
ATOM 542 C CA . LEU A 1 72 ? 3.160 6.928 -8.474 1.00 88.12 72 LEU A CA 1
ATOM 543 C C . LEU A 1 72 ? 2.140 6.861 -7.338 1.00 88.12 72 LEU A C 1
ATOM 545 O O . LEU A 1 72 ? 0.932 6.875 -7.569 1.00 88.12 72 LEU A O 1
ATOM 549 N N . VAL A 1 73 ? 2.650 6.834 -6.108 1.00 89.44 73 VAL A N 1
ATOM 550 C CA . VAL A 1 73 ? 1.851 6.792 -4.876 1.00 89.44 73 VAL A CA 1
ATOM 551 C C . VAL A 1 73 ? 1.047 8.077 -4.675 1.00 89.44 73 VAL A C 1
ATOM 553 O O . VAL A 1 73 ? -0.144 8.017 -4.383 1.00 89.44 73 VAL A O 1
ATOM 556 N N . GLU A 1 74 ? 1.686 9.225 -4.903 1.00 88.44 74 GLU A N 1
ATOM 557 C CA . GLU A 1 74 ? 1.150 10.564 -4.615 1.00 88.44 74 GLU A CA 1
ATOM 558 C C . GLU A 1 74 ? -0.173 10.885 -5.330 1.00 88.44 74 GLU A C 1
ATOM 560 O O . GLU A 1 74 ? -0.964 11.683 -4.835 1.00 88.44 74 GLU A O 1
ATOM 565 N N . PHE A 1 75 ? -0.476 10.220 -6.452 1.00 89.94 75 PHE A N 1
ATOM 566 C CA . PHE A 1 75 ? -1.765 10.378 -7.138 1.00 89.94 75 PHE A CA 1
ATOM 567 C C . PHE A 1 75 ? -2.952 9.781 -6.378 1.00 89.94 75 PHE A C 1
ATOM 569 O O . PHE A 1 75 ? -4.099 10.091 -6.697 1.00 89.94 75 PHE A O 1
ATOM 576 N N . TYR A 1 76 ? -2.697 8.915 -5.398 1.00 92.50 76 TYR A N 1
ATOM 577 C CA . TYR A 1 76 ? -3.730 8.170 -4.683 1.00 92.50 76 TYR A CA 1
ATOM 578 C C . TYR A 1 76 ? -3.855 8.570 -3.213 1.00 92.50 76 TYR A C 1
ATOM 580 O O . TYR A 1 76 ? -4.801 8.127 -2.565 1.00 92.50 76 TYR A O 1
ATOM 588 N N . THR A 1 77 ? -2.966 9.416 -2.685 1.00 91.50 77 THR A N 1
ATOM 589 C CA . THR A 1 77 ? -2.922 9.770 -1.258 1.00 91.50 77 THR A CA 1
ATOM 590 C C . THR A 1 77 ? -4.269 10.296 -0.748 1.00 91.50 77 THR A C 1
ATOM 592 O O . THR A 1 77 ? -4.780 9.778 0.240 1.00 91.50 77 THR A O 1
ATOM 595 N N . GLU A 1 78 ? -4.918 11.238 -1.447 1.00 91.88 78 GLU A N 1
ATOM 596 C CA . GLU A 1 78 ? -6.230 11.774 -1.027 1.00 91.88 78 GLU A CA 1
ATOM 597 C C . GLU A 1 78 ? -7.336 10.705 -1.010 1.00 91.88 78 GLU A C 1
ATOM 599 O O . GLU A 1 78 ? -8.168 10.661 -0.099 1.00 91.88 78 GLU A O 1
ATOM 604 N N . PHE A 1 79 ? -7.338 9.811 -2.001 1.00 94.62 79 PHE A N 1
ATOM 605 C CA . PHE A 1 79 ? -8.292 8.706 -2.078 1.00 94.62 79 PHE A CA 1
ATOM 606 C C . PHE A 1 79 ? -8.079 7.700 -0.940 1.00 94.62 79 PHE A C 1
ATOM 608 O O . PHE A 1 79 ? -9.043 7.292 -0.288 1.00 94.62 79 PHE A O 1
ATOM 615 N N . LEU A 1 80 ? -6.826 7.319 -0.683 1.00 95.81 80 LEU A N 1
ATOM 616 C CA . LEU A 1 80 ? -6.468 6.370 0.370 1.00 95.81 80 LEU A CA 1
ATOM 617 C C . LEU A 1 80 ? -6.737 6.948 1.762 1.00 95.81 80 LEU A C 1
ATOM 619 O O . LEU A 1 80 ? -7.247 6.231 2.620 1.00 95.81 80 LEU A O 1
ATOM 623 N N . GLU A 1 81 ? -6.508 8.246 1.959 1.00 94.75 81 GLU A N 1
ATOM 624 C CA . GLU A 1 81 ? -6.866 8.954 3.187 1.00 94.75 81 GLU A CA 1
ATOM 625 C C . GLU A 1 81 ? -8.376 8.894 3.449 1.00 94.75 81 GLU A C 1
ATOM 627 O O . GLU A 1 81 ? -8.837 8.520 4.534 1.00 94.75 81 GLU A O 1
ATOM 632 N N . HIS A 1 82 ? -9.172 9.206 2.423 1.00 95.25 82 HIS A N 1
ATOM 633 C CA . HIS A 1 82 ? -10.624 9.150 2.521 1.00 95.25 82 HIS A CA 1
ATOM 634 C C . HIS A 1 82 ? -11.122 7.728 2.813 1.00 95.25 82 HIS A C 1
ATOM 636 O O . HIS A 1 82 ? -12.014 7.534 3.647 1.00 95.25 82 HIS A O 1
ATOM 642 N N . LEU A 1 83 ? -10.533 6.725 2.158 1.00 95.88 83 LEU A N 1
ATOM 643 C CA . LEU A 1 83 ? -10.847 5.314 2.362 1.00 95.88 83 LEU A CA 1
ATOM 644 C C . LEU A 1 83 ? -10.526 4.874 3.797 1.00 95.88 83 LEU A C 1
ATOM 646 O O . LEU A 1 83 ? -11.385 4.304 4.472 1.00 95.88 83 LEU A O 1
ATOM 650 N N . HIS A 1 84 ? -9.329 5.202 4.287 1.00 95.00 84 HIS A N 1
ATOM 651 C CA . HIS A 1 84 ? -8.861 4.896 5.636 1.00 95.00 84 HIS A CA 1
ATOM 652 C C . HIS A 1 84 ? -9.813 5.443 6.711 1.00 95.00 84 HIS A C 1
ATOM 654 O O . HIS A 1 84 ? -10.270 4.710 7.594 1.00 95.00 84 HIS A O 1
ATOM 660 N N . HIS A 1 85 ? -10.212 6.712 6.590 1.00 94.12 85 HIS A N 1
ATOM 661 C CA . HIS A 1 85 ? -11.183 7.319 7.497 1.00 94.12 85 HIS A CA 1
ATOM 662 C C . HIS A 1 85 ? -12.588 6.723 7.378 1.00 94.12 85 HIS A C 1
ATOM 664 O O . HIS A 1 85 ? -13.282 6.593 8.391 1.00 94.12 85 HIS A O 1
ATOM 670 N N . THR A 1 86 ? -13.023 6.366 6.170 1.00 95.50 86 THR A N 1
ATOM 671 C CA . THR A 1 86 ? -14.348 5.777 5.934 1.00 95.50 86 THR A CA 1
ATOM 672 C C . THR A 1 86 ? -14.478 4.418 6.618 1.00 95.50 86 THR A C 1
ATOM 674 O O . THR A 1 86 ? -15.460 4.185 7.324 1.00 95.50 86 THR A O 1
ATOM 677 N N . PHE A 1 87 ? -13.465 3.557 6.499 1.00 95.19 87 PHE A N 1
ATOM 678 C CA . PHE A 1 87 ? -13.446 2.255 7.172 1.00 95.19 87 PHE A CA 1
ATOM 679 C C . PHE A 1 87 ? -13.419 2.397 8.694 1.00 95.19 87 PHE A C 1
ATOM 681 O O . PHE A 1 87 ? -14.203 1.742 9.382 1.00 95.19 87 PHE A O 1
ATOM 688 N N . ASN A 1 88 ? -12.611 3.321 9.221 1.00 91.94 88 ASN A N 1
ATOM 689 C CA . ASN A 1 88 ? -12.582 3.580 10.657 1.00 91.94 88 ASN A CA 1
ATOM 690 C C . ASN A 1 88 ? -13.945 4.064 11.190 1.00 91.94 88 ASN A C 1
ATOM 692 O O . ASN A 1 88 ? -14.403 3.599 12.230 1.00 91.94 88 ASN A O 1
ATOM 696 N N . LYS A 1 89 ? -14.645 4.949 10.461 1.00 93.62 89 LYS A N 1
ATOM 697 C CA . LYS A 1 89 ? -16.011 5.386 10.817 1.00 93.62 89 LYS A CA 1
ATOM 698 C C . LYS A 1 89 ? -17.027 4.243 10.781 1.00 93.62 89 LYS A C 1
ATOM 700 O O . LYS A 1 89 ? -17.966 4.248 11.571 1.00 93.62 89 LYS A O 1
ATOM 705 N N . ALA A 1 90 ? -16.831 3.268 9.895 1.00 94.56 90 ALA A N 1
ATOM 706 C CA . ALA A 1 90 ? -17.624 2.043 9.837 1.00 94.56 90 ALA A CA 1
ATOM 707 C C . ALA A 1 90 ? -17.226 1.005 10.910 1.00 94.56 90 ALA A C 1
ATOM 709 O O . ALA A 1 90 ? -17.805 -0.078 10.953 1.00 94.56 90 ALA A O 1
ATOM 710 N N . GLY A 1 91 ? -16.255 1.318 11.777 1.00 92.62 91 GLY A N 1
ATOM 711 C CA . GLY A 1 91 ? -15.790 0.442 12.853 1.00 92.62 91 GLY A CA 1
ATOM 712 C C . GLY A 1 91 ? -14.810 -0.645 12.407 1.00 92.62 91 GLY A C 1
ATOM 713 O O . GLY A 1 91 ? -14.645 -1.624 13.125 1.00 92.62 91 GLY A O 1
ATOM 714 N N . THR A 1 92 ? -14.187 -0.501 11.233 1.00 93.94 92 THR A N 1
ATOM 715 C CA . THR A 1 92 ? -13.147 -1.412 10.734 1.00 93.94 92 THR A CA 1
ATOM 716 C C . THR A 1 92 ? -11.784 -0.732 10.780 1.00 93.94 92 THR A C 1
ATOM 718 O O . THR A 1 92 ? -11.578 0.307 10.149 1.00 93.94 92 THR A O 1
ATOM 721 N N . ARG A 1 93 ? -10.818 -1.335 11.474 1.00 93.00 93 ARG A N 1
ATOM 722 C CA . ARG A 1 93 ? -9.444 -0.830 11.555 1.00 93.00 93 ARG A CA 1
ATOM 723 C C . ARG A 1 93 ? -8.651 -1.290 10.343 1.00 93.00 93 ARG A C 1
ATOM 725 O O . ARG A 1 93 ? -8.053 -2.366 10.336 1.00 93.00 93 ARG A O 1
ATOM 732 N N . LEU A 1 94 ? -8.683 -0.477 9.300 1.00 95.31 94 LEU A N 1
ATOM 733 C CA . LEU A 1 94 ? -7.952 -0.726 8.067 1.00 95.31 94 LEU A CA 1
ATOM 734 C C . LEU A 1 94 ? -6.509 -0.231 8.201 1.00 95.31 94 LEU A C 1
ATOM 736 O O . LEU A 1 94 ? -6.300 0.922 8.551 1.00 95.31 94 LEU A O 1
ATOM 740 N N . ALA A 1 95 ? -5.532 -1.075 7.881 1.00 94.88 95 ALA A N 1
ATOM 741 C CA . ALA A 1 95 ? -4.181 -0.629 7.554 1.00 94.88 95 ALA A CA 1
ATOM 742 C C . ALA A 1 95 ? -3.999 -0.607 6.034 1.00 94.88 95 ALA A C 1
ATOM 744 O O . ALA A 1 95 ? -4.508 -1.495 5.345 1.00 94.88 95 ALA A O 1
ATOM 745 N N . ILE A 1 96 ? -3.265 0.373 5.509 1.00 96.00 96 ILE A N 1
ATOM 746 C CA . ILE A 1 96 ? -3.022 0.507 4.068 1.00 96.00 96 ILE A CA 1
ATOM 747 C C . ILE A 1 96 ? -1.523 0.586 3.813 1.00 96.00 96 ILE A C 1
ATOM 749 O O . ILE A 1 96 ? -0.838 1.448 4.355 1.00 96.00 96 ILE A O 1
ATOM 753 N N . LEU A 1 97 ? -1.029 -0.291 2.944 1.00 95.25 97 LEU A N 1
ATOM 754 C CA . LEU A 1 97 ? 0.267 -0.151 2.299 1.00 95.25 97 LEU A CA 1
ATOM 755 C C . LEU A 1 97 ? 0.024 0.145 0.825 1.00 95.25 97 LEU A C 1
ATOM 757 O O . LEU A 1 97 ? -0.579 -0.662 0.124 1.00 95.25 97 LEU A O 1
ATOM 761 N N . VAL A 1 98 ? 0.518 1.278 0.346 1.00 94.38 98 VAL A N 1
ATOM 762 C CA . VAL A 1 98 ? 0.603 1.561 -1.088 1.00 94.38 98 VAL A CA 1
ATOM 763 C C . VAL A 1 98 ? 2.057 1.546 -1.513 1.00 94.38 98 VAL A C 1
ATOM 765 O O . VAL A 1 98 ? 2.920 2.051 -0.798 1.00 94.38 98 VAL A O 1
ATOM 768 N N . ARG A 1 99 ? 2.331 0.969 -2.679 1.00 92.00 99 ARG A N 1
ATOM 769 C CA . ARG A 1 99 ? 3.684 0.863 -3.226 1.00 92.00 99 ARG A CA 1
ATOM 770 C C . ARG A 1 99 ? 3.672 1.247 -4.694 1.00 92.00 99 ARG A C 1
ATOM 772 O O . ARG A 1 99 ? 2.918 0.664 -5.465 1.00 92.00 99 ARG A O 1
ATOM 779 N N . GLY A 1 100 ? 4.506 2.208 -5.071 1.00 90.00 100 GLY A N 1
ATOM 780 C CA . GLY A 1 100 ? 4.699 2.610 -6.457 1.00 90.00 100 GLY A CA 1
ATOM 781 C C . GLY A 1 100 ? 5.460 1.570 -7.280 1.00 90.00 100 GLY A C 1
ATOM 782 O O . GLY A 1 100 ? 5.875 0.522 -6.788 1.00 90.00 100 GLY A O 1
ATOM 783 N N . HIS A 1 101 ? 5.664 1.870 -8.558 1.00 87.00 101 HIS A N 1
ATOM 784 C CA . HIS A 1 101 ? 6.417 1.005 -9.469 1.00 87.00 101 HIS A CA 1
ATOM 785 C C . HIS A 1 101 ? 7.923 1.249 -9.352 1.00 87.00 101 HIS A C 1
ATOM 787 O O . HIS A 1 101 ? 8.368 2.385 -9.149 1.00 87.00 101 HIS A O 1
ATOM 793 N N . ILE A 1 102 ? 8.728 0.190 -9.510 1.00 83.94 102 ILE A N 1
ATOM 794 C CA . ILE A 1 102 ? 10.197 0.300 -9.490 1.00 83.94 102 ILE A CA 1
ATOM 795 C C . ILE A 1 102 ? 10.638 1.291 -10.567 1.00 83.94 102 ILE A C 1
ATOM 797 O O . ILE A 1 102 ? 10.251 1.182 -11.727 1.00 83.94 102 ILE A O 1
ATOM 801 N N . GLY A 1 103 ? 11.465 2.258 -10.177 1.00 77.06 103 GLY A N 1
ATOM 802 C CA . GLY A 1 103 ? 12.041 3.238 -11.094 1.00 77.06 103 GLY A CA 1
ATOM 803 C C . GLY A 1 103 ? 11.150 4.426 -11.458 1.00 77.06 103 GLY A C 1
ATOM 804 O O . GLY A 1 103 ? 11.602 5.286 -12.208 1.00 77.06 103 GLY A O 1
ATOM 805 N N . HIS A 1 104 ? 9.928 4.510 -10.918 1.00 77.12 104 HIS A N 1
ATOM 806 C CA . HIS A 1 104 ? 9.019 5.637 -11.178 1.00 77.12 104 HIS A CA 1
ATOM 807 C C . HIS A 1 104 ? 9.132 6.760 -10.147 1.00 77.12 104 HIS A C 1
ATOM 809 O O . HIS A 1 104 ? 8.809 7.901 -10.455 1.00 77.12 104 HIS A O 1
ATOM 815 N N . ALA A 1 105 ? 9.622 6.472 -8.942 1.00 75.94 105 ALA A N 1
ATOM 816 C CA . ALA A 1 105 ? 9.770 7.459 -7.880 1.00 75.94 105 ALA A CA 1
ATOM 817 C C . ALA A 1 105 ? 10.850 8.511 -8.210 1.00 75.94 105 ALA A C 1
ATOM 819 O O . ALA A 1 105 ? 12.035 8.171 -8.193 1.00 75.94 105 ALA A O 1
ATOM 820 N N . PRO A 1 106 ? 10.500 9.796 -8.425 1.00 70.44 106 PRO A N 1
ATOM 821 C CA . PRO A 1 106 ? 11.486 10.824 -8.782 1.00 70.44 106 PRO A CA 1
ATOM 822 C C . PRO A 1 106 ? 12.493 11.116 -7.661 1.00 70.44 106 PRO A C 1
ATOM 824 O O . PRO A 1 106 ? 13.579 11.633 -7.909 1.00 70.44 106 PRO A O 1
ATOM 827 N N . SER A 1 107 ? 12.112 10.820 -6.416 1.00 69.50 107 SER A N 1
ATOM 828 C CA . SER A 1 107 ? 12.882 11.093 -5.199 1.00 69.50 107 SER A CA 1
ATOM 829 C C . SER A 1 107 ? 13.875 9.990 -4.828 1.00 69.50 107 SER A C 1
ATOM 831 O O . SER A 1 107 ? 14.649 10.169 -3.889 1.00 69.50 107 SER A O 1
ATOM 833 N N . LEU A 1 108 ? 13.863 8.852 -5.529 1.00 72.75 108 LEU A N 1
ATOM 834 C CA . LEU A 1 108 ? 14.740 7.720 -5.246 1.00 72.75 108 LEU A CA 1
ATOM 835 C C . LEU A 1 108 ? 15.778 7.565 -6.355 1.00 72.75 108 LEU A C 1
ATOM 837 O O . LEU A 1 108 ? 15.473 7.674 -7.541 1.00 72.75 108 LEU A O 1
ATOM 841 N N . SER A 1 109 ? 17.023 7.289 -5.969 1.00 65.12 109 SER A N 1
ATOM 842 C CA . SER A 1 109 ? 18.085 7.020 -6.931 1.00 65.12 109 SER A CA 1
ATOM 843 C C . SER A 1 109 ? 17.820 5.694 -7.642 1.00 65.12 109 SER A C 1
ATOM 845 O O . SER A 1 109 ? 17.924 4.609 -7.073 1.00 65.12 109 SER A O 1
ATOM 847 N N . THR A 1 110 ? 17.515 5.771 -8.931 1.00 61.09 110 THR A N 1
ATOM 848 C CA . THR A 1 110 ? 17.526 4.605 -9.807 1.00 61.09 110 THR A CA 1
ATOM 849 C C . THR A 1 110 ? 18.977 4.330 -10.180 1.00 61.09 110 THR A C 1
ATOM 851 O O . THR A 1 110 ? 19.592 5.087 -10.928 1.00 61.09 110 THR A O 1
ATOM 854 N N . GLY A 1 111 ? 19.584 3.288 -9.605 1.00 55.66 111 GLY A N 1
ATOM 855 C CA . GLY A 1 111 ? 20.968 2.915 -9.913 1.00 55.66 111 GLY A CA 1
ATOM 856 C C . GLY A 1 111 ? 21.205 2.862 -11.430 1.00 55.66 111 GLY A C 1
ATOM 857 O O . GLY A 1 111 ? 20.637 2.021 -12.116 1.00 55.66 111 GLY A O 1
ATOM 858 N N . ASN A 1 112 ? 21.987 3.817 -11.948 1.00 47.44 112 ASN A N 1
ATOM 859 C CA . ASN A 1 112 ? 22.486 4.004 -13.322 1.00 47.44 112 ASN A CA 1
ATOM 860 C C . ASN A 1 112 ? 21.566 3.723 -14.531 1.00 47.44 112 ASN A C 1
ATOM 862 O O . ASN A 1 112 ? 22.053 3.736 -15.660 1.00 47.44 112 ASN A O 1
ATOM 866 N N . SER A 1 113 ? 20.259 3.505 -14.369 1.00 48.88 113 SER A N 1
ATOM 867 C CA . SER A 1 113 ? 19.413 3.112 -15.499 1.00 48.88 113 SER A CA 1
ATOM 868 C C . SER A 1 113 ? 17.909 3.248 -15.233 1.00 48.88 113 SER A C 1
ATOM 870 O O . SER A 1 113 ? 17.145 2.303 -15.410 1.00 48.88 113 SER A O 1
ATOM 872 N N . SER A 1 114 ? 17.456 4.459 -14.884 1.00 49.78 114 SER A N 1
ATOM 873 C CA . SER A 1 114 ? 16.026 4.810 -14.727 1.00 49.78 114 SER A CA 1
ATOM 874 C C . SER A 1 114 ? 15.121 4.379 -15.895 1.00 49.78 114 SER A C 1
ATOM 876 O O . SER A 1 114 ? 13.915 4.261 -15.722 1.00 49.78 114 SER A O 1
ATOM 878 N N . TRP A 1 115 ? 15.697 4.134 -17.076 1.00 50.44 115 TRP A N 1
ATOM 879 C CA . TRP A 1 115 ? 14.998 3.747 -18.305 1.00 50.44 115 TRP A CA 1
ATOM 880 C C . TRP A 1 115 ? 15.001 2.237 -18.602 1.00 50.44 115 TRP A C 1
ATOM 882 O O . TRP A 1 115 ? 14.522 1.835 -19.657 1.00 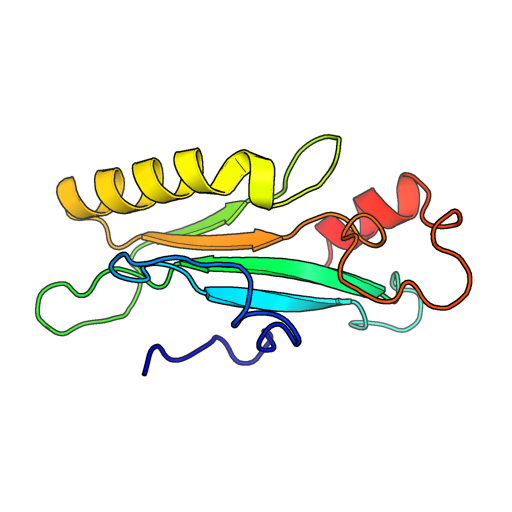50.44 115 TRP A O 1
ATOM 892 N N . THR A 1 116 ? 15.553 1.389 -17.724 1.00 55.69 116 THR A N 1
ATOM 893 C CA . THR A 1 116 ? 15.670 -0.067 -17.980 1.00 55.69 116 THR A CA 1
ATOM 894 C C . THR A 1 116 ? 14.592 -0.921 -17.320 1.00 55.69 116 THR A C 1
ATOM 896 O O . THR A 1 116 ? 14.545 -2.128 -17.553 1.00 55.69 116 THR A O 1
ATOM 899 N N . VAL A 1 117 ? 13.694 -0.325 -16.532 1.00 65.31 117 VAL A N 1
ATOM 900 C CA . VAL A 1 117 ? 12.614 -1.069 -15.873 1.00 65.31 117 VAL A CA 1
ATOM 901 C C . VAL A 1 117 ? 11.446 -1.233 -16.847 1.00 65.31 117 VAL A C 1
ATOM 903 O O . VAL A 1 117 ? 10.545 -0.398 -16.924 1.00 65.31 117 VAL A O 1
ATOM 906 N N . GLY A 1 118 ? 11.498 -2.309 -17.634 1.00 70.38 118 GLY A N 1
ATOM 907 C CA . GLY A 1 118 ? 10.433 -2.692 -18.559 1.00 70.38 118 GLY A CA 1
ATOM 908 C C . GLY A 1 118 ? 9.160 -3.167 -17.851 1.00 70.38 118 GLY A C 1
ATOM 909 O O . GLY A 1 118 ? 9.137 -3.368 -16.635 1.00 70.38 118 GLY A O 1
ATOM 910 N N . LEU A 1 119 ? 8.098 -3.381 -18.634 1.00 74.75 119 LEU A N 1
ATOM 911 C CA . LEU A 1 119 ? 6.810 -3.889 -18.144 1.00 74.75 119 LEU A CA 1
ATOM 912 C C . LEU A 1 119 ? 6.970 -5.198 -17.357 1.00 74.75 119 LEU A C 1
ATOM 914 O O . LEU A 1 119 ? 6.368 -5.343 -16.300 1.00 74.75 119 LEU A O 1
ATOM 918 N N . ASP A 1 120 ? 7.822 -6.112 -17.819 1.00 77.50 120 ASP A N 1
ATOM 919 C CA . ASP A 1 120 ? 8.050 -7.396 -17.144 1.00 77.50 120 ASP A CA 1
ATOM 920 C C . ASP A 1 120 ? 8.615 -7.211 -15.731 1.00 77.50 120 ASP A C 1
ATOM 922 O O . ASP A 1 120 ? 8.186 -7.883 -14.793 1.00 77.50 120 ASP A O 1
ATOM 926 N N . SER A 1 121 ? 9.523 -6.248 -15.550 1.00 73.00 121 SER A N 1
ATOM 927 C CA . SER A 1 121 ? 10.075 -5.912 -14.238 1.00 73.00 121 SER A CA 1
ATOM 928 C C . SER A 1 121 ? 9.014 -5.301 -13.320 1.00 73.00 121 SER A C 1
ATOM 930 O O . SER A 1 121 ? 8.957 -5.626 -12.136 1.00 73.00 121 SER A O 1
ATOM 932 N N . GLN A 1 122 ? 8.137 -4.454 -13.866 1.00 76.69 122 GLN A N 1
ATOM 933 C CA . GLN A 1 122 ? 7.013 -3.877 -13.122 1.00 76.69 122 GLN A CA 1
ATOM 934 C C . GLN A 1 122 ? 6.027 -4.966 -12.688 1.00 76.69 122 GLN A C 1
ATOM 936 O O . GLN A 1 122 ? 5.676 -5.039 -11.514 1.00 76.69 122 GLN A O 1
ATOM 941 N N . VAL A 1 123 ? 5.646 -5.869 -13.594 1.00 77.69 123 VAL A N 1
ATOM 942 C CA . VAL A 1 123 ? 4.738 -6.986 -13.291 1.00 77.69 123 VAL A CA 1
ATOM 943 C C . VAL A 1 123 ? 5.350 -7.921 -12.249 1.00 77.69 123 VAL A C 1
ATOM 945 O O . VAL A 1 123 ? 4.688 -8.259 -11.271 1.00 77.69 123 VAL A O 1
ATOM 948 N N . THR A 1 124 ? 6.622 -8.288 -12.407 1.00 75.44 124 THR A N 1
ATOM 949 C CA . THR A 1 124 ? 7.316 -9.185 -11.468 1.00 75.44 124 THR A CA 1
ATOM 950 C C . THR A 1 124 ? 7.413 -8.565 -10.076 1.00 75.44 124 THR A C 1
ATOM 952 O O . THR A 1 124 ? 7.087 -9.220 -9.090 1.00 75.44 124 THR A O 1
ATOM 955 N N . SER A 1 125 ? 7.742 -7.273 -9.986 1.00 73.81 125 SER A N 1
ATOM 956 C CA . SER A 1 125 ? 7.819 -6.570 -8.700 1.00 73.81 125 SER A CA 1
ATOM 957 C C . SER A 1 125 ? 6.498 -6.549 -7.929 1.00 73.81 125 SER A C 1
ATOM 959 O O . SER A 1 125 ? 6.503 -6.484 -6.704 1.00 73.81 125 SER A O 1
ATOM 961 N N . VAL A 1 126 ? 5.355 -6.624 -8.621 1.00 76.06 126 VAL A N 1
ATOM 962 C CA . VAL A 1 126 ? 4.035 -6.659 -7.977 1.00 76.06 126 VAL A CA 1
ATOM 963 C C . VAL A 1 126 ? 3.791 -7.989 -7.265 1.00 76.06 126 VAL A C 1
ATOM 965 O O . VAL A 1 126 ? 3.133 -8.000 -6.228 1.00 76.06 126 VAL A O 1
ATOM 968 N N . ILE A 1 127 ? 4.340 -9.082 -7.799 1.00 69.88 127 ILE A N 1
ATOM 969 C CA . ILE A 1 127 ? 4.169 -10.444 -7.275 1.00 69.88 127 ILE A CA 1
ATOM 970 C C . ILE A 1 127 ? 5.058 -10.683 -6.043 1.00 69.88 127 ILE A C 1
ATOM 972 O O . ILE A 1 127 ? 4.706 -11.481 -5.178 1.00 69.88 127 ILE A O 1
ATOM 976 N N . GLU A 1 128 ? 6.179 -9.969 -5.939 1.00 64.50 128 GLU A N 1
ATOM 977 C CA . GLU A 1 128 ? 7.058 -10.001 -4.770 1.00 64.50 128 GLU A CA 1
ATOM 978 C C . GLU A 1 128 ? 6.413 -9.249 -3.588 1.00 64.50 128 GLU A C 1
ATOM 980 O O . GLU A 1 128 ? 6.194 -8.027 -3.644 1.00 64.50 128 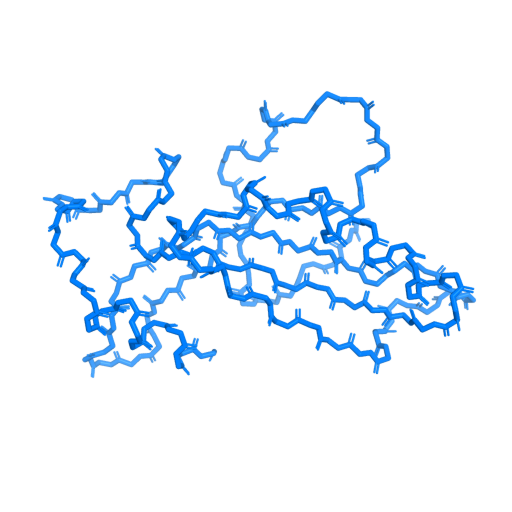GLU A O 1
ATOM 985 N N . LEU A 1 129 ? 6.101 -10.004 -2.527 1.00 55.44 129 LEU A N 1
ATOM 986 C CA . LEU A 1 129 ? 5.611 -9.528 -1.227 1.00 55.44 129 LEU A CA 1
ATOM 987 C C . LEU A 1 129 ? 6.691 -9.668 -0.157 1.00 55.44 129 LEU A C 1
ATOM 989 O O . LEU A 1 129 ? 7.237 -10.787 -0.026 1.00 55.44 129 LEU A O 1
#